Protein AF-A0A2G7GDV5-F1 (afdb_monomer_lite)

Sequence (87 aa):
MYFVEVQFQKDTRIYQCFFADVFLYFSRYDCANDWRGVVVFKKRSLDPGVPPQYQDLFVSQRVTQIYLDELGVTNQSIGVGVVRLVV

Foldseek 3Di:
DEDEAEDEAADPCSVVVSVVVVVVVVVVDVDPDQYAYEYEYCAPVSDNDDDPVCVVCVVVNSYDYHHLVPPVPDDDDVVSVVVVVPD

pLDDT: mean 85.17, std 16.14, range [46.41, 96.62]

Radius of gyration: 13.65 Å; chains: 1; bounding box: 27×28×35 Å

Structure (mmCIF, N/CA/C/O backbone):
data_AF-A0A2G7GDV5-F1
#
_entry.id   AF-A0A2G7GDV5-F1
#
loop_
_atom_site.group_PDB
_atom_site.id
_atom_site.type_symbol
_atom_site.label_atom_id
_atom_site.label_alt_id
_atom_site.label_comp_id
_atom_site.label_asym_id
_atom_site.label_entity_id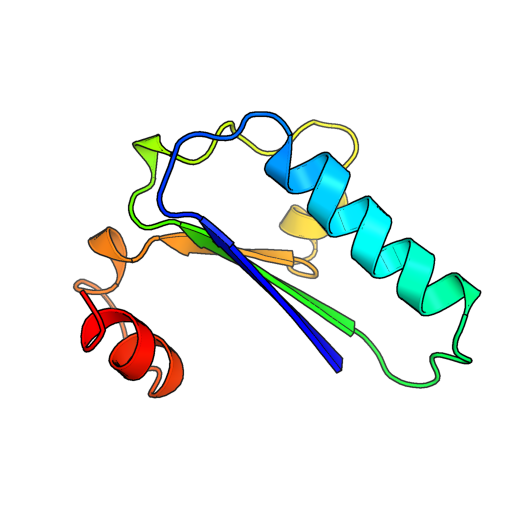
_atom_site.label_seq_id
_atom_site.pdbx_PDB_ins_code
_atom_site.Cartn_x
_atom_site.Cartn_y
_atom_site.Cartn_z
_atom_site.occupancy
_atom_site.B_iso_or_equiv
_atom_site.auth_seq_id
_atom_site.auth_comp_id
_atom_site.auth_asym_id
_atom_site.auth_atom_id
_atom_site.pdbx_PDB_model_num
ATOM 1 N N . MET A 1 1 ? 10.561 -5.751 -5.852 1.00 89.88 1 MET A N 1
ATOM 2 C CA . MET A 1 1 ? 10.812 -4.628 -4.914 1.00 89.88 1 MET A CA 1
ATOM 3 C C . MET A 1 1 ? 9.587 -4.425 -4.029 1.00 89.88 1 MET A C 1
ATOM 5 O O . MET A 1 1 ? 8.487 -4.639 -4.523 1.00 89.88 1 MET A O 1
ATOM 9 N N . TYR A 1 2 ? 9.754 -4.041 -2.760 1.00 91.25 2 TYR A N 1
ATOM 10 C CA . TYR A 1 2 ? 8.633 -3.778 -1.847 1.00 91.25 2 TYR A CA 1
ATOM 11 C C . TYR A 1 2 ? 8.662 -2.338 -1.343 1.00 91.25 2 TYR A C 1
ATOM 13 O O . TYR A 1 2 ? 9.710 -1.865 -0.910 1.00 91.25 2 TYR A O 1
ATOM 21 N N . PHE A 1 3 ? 7.506 -1.683 -1.373 1.00 94.94 3 PHE A N 1
ATOM 22 C CA . PHE A 1 3 ? 7.258 -0.410 -0.704 1.00 94.94 3 PHE A CA 1
ATOM 23 C C . PHE A 1 3 ? 6.295 -0.659 0.445 1.00 94.94 3 PHE A C 1
ATOM 25 O O . PHE A 1 3 ? 5.251 -1.282 0.243 1.00 94.94 3 PHE A O 1
ATOM 32 N N . VAL A 1 4 ? 6.659 -0.207 1.641 1.00 95.00 4 VAL A N 1
ATOM 33 C CA . VAL A 1 4 ? 5.870 -0.437 2.850 1.00 95.00 4 VAL A CA 1
ATOM 34 C C . VAL A 1 4 ? 5.609 0.894 3.531 1.00 95.00 4 VAL A C 1
ATOM 36 O O . VAL A 1 4 ? 6.558 1.604 3.842 1.00 95.00 4 VAL A O 1
ATOM 39 N N . GLU A 1 5 ? 4.338 1.181 3.789 1.00 94.75 5 GLU A N 1
ATOM 40 C CA . GLU A 1 5 ? 3.892 2.330 4.578 1.00 94.75 5 GLU A CA 1
ATOM 41 C C . GLU A 1 5 ? 3.182 1.826 5.831 1.00 94.75 5 GLU A C 1
ATOM 43 O O . GLU A 1 5 ? 2.361 0.910 5.746 1.00 94.75 5 GLU A O 1
ATOM 48 N N . VAL A 1 6 ? 3.493 2.392 6.998 1.00 93.56 6 VAL A N 1
ATOM 49 C CA . VAL A 1 6 ? 2.919 1.953 8.278 1.00 93.56 6 VAL A CA 1
ATOM 50 C C . VAL A 1 6 ? 2.252 3.120 8.981 1.00 93.56 6 VAL A C 1
ATOM 52 O O . VAL A 1 6 ? 2.895 4.118 9.286 1.00 93.56 6 VAL A O 1
ATOM 55 N N . GLN A 1 7 ? 0.978 2.946 9.325 1.00 91.75 7 GLN A N 1
ATOM 56 C CA . GLN A 1 7 ? 0.157 4.002 9.879 1.00 91.75 7 GLN A CA 1
ATOM 57 C C . GLN A 1 7 ? -0.494 3.623 11.215 1.00 91.75 7 GLN A C 1
ATOM 59 O O . GLN A 1 7 ? -1.329 2.718 11.327 1.00 91.75 7 GLN A O 1
ATOM 64 N N . PHE A 1 8 ? -0.148 4.399 12.247 1.00 91.75 8 PHE A N 1
ATOM 65 C CA . PHE A 1 8 ? -0.673 4.258 13.612 1.00 91.75 8 PHE A CA 1
ATOM 66 C C . PHE A 1 8 ? -1.737 5.303 13.981 1.00 91.75 8 PHE A C 1
ATOM 68 O O . PHE A 1 8 ? -2.352 5.201 15.044 1.00 91.75 8 PHE A O 1
ATOM 75 N N . GLN A 1 9 ? -1.993 6.274 13.102 1.00 89.56 9 GLN A N 1
ATOM 76 C CA . GLN A 1 9 ? -2.953 7.362 13.300 1.00 89.56 9 GLN A CA 1
ATOM 77 C C . GLN A 1 9 ? -3.802 7.590 12.049 1.00 89.56 9 GLN A C 1
ATOM 79 O O . GLN A 1 9 ? -3.401 7.238 10.947 1.00 89.56 9 GLN A O 1
ATOM 84 N N . LYS A 1 10 ? -4.987 8.187 12.186 1.00 90.81 10 LYS A N 1
ATOM 85 C CA . LYS A 1 10 ? -5.835 8.431 11.016 1.00 90.81 10 LYS A CA 1
ATOM 86 C C . LYS A 1 10 ? -5.171 9.478 10.121 1.00 90.81 10 LYS A C 1
ATOM 88 O O . LYS A 1 10 ? -4.956 10.601 10.562 1.00 90.81 10 LYS A O 1
ATOM 93 N N . ASP A 1 11 ? -4.882 9.108 8.879 1.00 93.94 11 ASP A N 1
ATOM 94 C CA . ASP A 1 11 ? -4.388 10.018 7.848 1.00 93.94 11 ASP A CA 1
ATOM 95 C C . ASP A 1 11 ? -5.178 9.786 6.564 1.00 93.94 11 ASP A C 1
ATOM 97 O O . ASP A 1 11 ? -5.164 8.701 5.989 1.00 93.94 11 ASP A O 1
ATOM 101 N N . THR A 1 12 ? -5.902 10.814 6.131 1.00 93.44 12 THR A N 1
ATOM 102 C CA . THR A 1 12 ? -6.736 10.769 4.926 1.00 93.44 12 THR A CA 1
ATOM 103 C C . THR A 1 12 ? -5.924 10.846 3.638 1.00 93.44 12 THR A C 1
ATOM 105 O O . THR A 1 12 ? -6.482 10.608 2.568 1.00 93.44 12 THR A O 1
ATOM 108 N N . ARG A 1 13 ? -4.632 11.182 3.727 1.00 95.19 13 ARG A N 1
ATOM 109 C CA . ARG A 1 13 ? -3.729 11.349 2.585 1.00 95.19 13 ARG A CA 1
ATOM 110 C C . ARG A 1 13 ? -2.750 10.194 2.398 1.00 95.19 13 ARG A C 1
ATOM 112 O O . ARG A 1 13 ? -1.922 10.264 1.493 1.00 95.19 13 ARG A O 1
ATOM 119 N N . ILE A 1 14 ? -2.836 9.149 3.223 1.00 96.00 14 ILE A N 1
ATOM 120 C CA . ILE A 1 14 ? -1.883 8.032 3.218 1.00 96.00 14 ILE A CA 1
ATOM 121 C C . ILE A 1 14 ? -1.671 7.450 1.816 1.00 96.00 14 ILE A C 1
ATOM 123 O O . ILE A 1 14 ? -0.536 7.261 1.397 1.00 96.00 14 ILE A O 1
ATOM 127 N N . TYR A 1 15 ? -2.744 7.241 1.048 1.00 96.19 15 TYR A N 1
ATOM 128 C CA . TYR A 1 15 ? -2.645 6.681 -0.299 1.00 96.19 15 TYR A CA 1
ATOM 129 C C . TYR A 1 15 ? -1.993 7.658 -1.278 1.00 96.19 15 TYR A C 1
ATOM 131 O O . TYR A 1 15 ? -1.128 7.264 -2.053 1.00 96.19 15 TYR A O 1
ATOM 139 N N . GLN A 1 16 ? -2.355 8.940 -1.225 1.00 95.88 16 GLN A N 1
ATOM 140 C CA . GLN A 1 16 ? -1.778 9.974 -2.079 1.00 95.88 16 GLN A CA 1
ATOM 141 C C . GLN A 1 16 ? -0.274 10.110 -1.831 1.00 95.88 16 GLN A C 1
ATOM 143 O O . GLN A 1 16 ? 0.493 10.149 -2.789 1.00 95.88 16 GLN A O 1
ATOM 148 N N . CYS A 1 17 ? 0.141 10.152 -0.562 1.00 95.12 17 CYS A N 1
ATOM 149 C CA . CYS A 1 17 ? 1.548 10.220 -0.177 1.00 95.12 17 CYS A CA 1
ATOM 150 C C . CYS A 1 17 ? 2.297 8.948 -0.589 1.00 95.12 17 CYS A C 1
ATOM 152 O O . CYS A 1 17 ? 3.287 9.039 -1.307 1.00 95.12 17 CYS A O 1
ATOM 154 N N . PHE A 1 18 ? 1.763 7.770 -0.258 1.00 96.62 18 PHE A N 1
ATOM 155 C CA . PHE A 1 18 ? 2.373 6.490 -0.612 1.00 96.62 18 PHE A CA 1
ATOM 156 C C . PHE A 1 18 ? 2.610 6.349 -2.120 1.00 96.62 18 PHE A C 1
ATOM 158 O O . PHE A 1 18 ? 3.715 6.031 -2.555 1.00 96.62 18 PHE A O 1
ATOM 165 N N . PHE A 1 19 ? 1.594 6.617 -2.946 1.00 96.00 19 PHE A N 1
ATOM 166 C CA . PHE A 1 19 ? 1.744 6.511 -4.396 1.00 96.00 19 PHE A CA 1
ATOM 167 C C . PHE A 1 19 ? 2.650 7.598 -4.974 1.00 96.00 19 PHE A C 1
ATOM 169 O O . PHE A 1 19 ? 3.394 7.314 -5.912 1.00 96.00 19 PHE A O 1
ATOM 176 N N . ALA A 1 20 ? 2.631 8.813 -4.418 1.00 96.00 20 ALA A N 1
ATOM 177 C CA . ALA A 1 20 ? 3.575 9.852 -4.813 1.00 96.00 20 ALA A CA 1
ATOM 178 C C . ALA A 1 20 ? 5.020 9.395 -4.578 1.00 96.00 20 ALA A C 1
ATOM 180 O O . ALA A 1 20 ? 5.836 9.517 -5.487 1.00 96.00 20 ALA A O 1
ATOM 181 N N . ASP A 1 21 ? 5.316 8.797 -3.425 1.00 94.62 21 ASP A N 1
ATOM 182 C CA . ASP A 1 21 ? 6.658 8.314 -3.096 1.00 94.62 21 ASP A CA 1
ATOM 183 C C . ASP A 1 21 ? 7.085 7.135 -3.981 1.00 94.62 21 ASP A C 1
ATOM 185 O O . ASP A 1 21 ? 8.208 7.115 -4.494 1.00 94.62 21 ASP A O 1
ATOM 189 N N . VAL A 1 22 ? 6.178 6.186 -4.238 1.00 94.44 22 VAL A N 1
ATOM 190 C CA . VAL A 1 22 ? 6.418 5.051 -5.147 1.00 94.44 22 VAL A CA 1
ATOM 191 C C . VAL A 1 22 ? 6.734 5.535 -6.564 1.00 94.44 22 VAL A C 1
ATOM 193 O O . VAL A 1 22 ? 7.733 5.132 -7.160 1.00 94.44 22 VAL A O 1
ATOM 196 N N . PHE A 1 23 ? 5.909 6.422 -7.123 1.00 93.31 23 PHE A N 1
ATOM 197 C CA . PHE A 1 23 ? 6.116 6.909 -8.487 1.00 93.31 23 PHE A CA 1
ATOM 198 C C . PHE A 1 23 ? 7.305 7.862 -8.591 1.00 93.31 23 PHE A C 1
ATOM 200 O O . PHE A 1 23 ? 8.030 7.834 -9.587 1.00 93.31 23 PHE A O 1
ATOM 207 N N . LEU A 1 24 ? 7.567 8.650 -7.548 1.00 94.56 24 LEU A N 1
ATOM 208 C CA . LEU A 1 24 ? 8.778 9.454 -7.455 1.00 94.56 24 LEU A CA 1
ATOM 209 C C . LEU A 1 24 ? 10.022 8.565 -7.469 1.00 94.56 24 LEU A C 1
ATOM 211 O O . LEU A 1 24 ? 10.985 8.888 -8.165 1.00 94.56 24 LEU A O 1
ATOM 215 N N . TYR A 1 25 ? 9.997 7.428 -6.773 1.00 93.50 25 TYR A N 1
ATOM 216 C CA . TYR A 1 25 ? 11.072 6.448 -6.857 1.00 93.50 25 TYR A CA 1
ATOM 217 C C . TYR A 1 25 ? 11.266 5.950 -8.298 1.00 93.50 25 TYR A C 1
ATOM 219 O O . TYR A 1 25 ? 12.381 6.018 -8.811 1.00 93.50 25 TYR A O 1
ATOM 227 N N . PHE A 1 26 ? 10.201 5.532 -8.992 1.00 92.19 26 PHE A N 1
ATOM 228 C CA . PHE A 1 26 ? 10.315 5.065 -10.385 1.00 92.19 26 PHE A CA 1
ATOM 229 C C . PHE A 1 26 ? 10.828 6.138 -11.345 1.00 92.19 26 PHE A C 1
ATOM 231 O O . PHE A 1 26 ? 11.550 5.820 -12.280 1.00 92.19 26 PHE A O 1
ATOM 238 N N . SER A 1 27 ? 10.510 7.412 -11.110 1.00 91.25 27 SER A N 1
ATOM 239 C CA . SER A 1 27 ? 11.052 8.500 -11.934 1.00 91.25 27 SER A CA 1
ATOM 240 C C . SER A 1 27 ? 12.561 8.715 -11.764 1.00 91.25 27 SER A C 1
ATOM 242 O O . SER A 1 27 ? 13.194 9.308 -12.634 1.00 91.25 27 SER A O 1
ATOM 244 N N . ARG A 1 28 ? 13.139 8.275 -10.638 1.00 91.88 28 ARG A N 1
ATOM 245 C CA . ARG A 1 28 ? 14.546 8.518 -10.279 1.00 91.88 28 ARG A CA 1
ATOM 246 C C . ARG A 1 28 ? 15.450 7.322 -10.547 1.00 91.88 28 ARG A C 1
ATOM 248 O O . ARG A 1 28 ? 16.658 7.507 -10.670 1.00 91.88 28 ARG A O 1
ATOM 255 N N . TYR A 1 29 ? 14.885 6.121 -10.609 1.00 88.31 29 TYR A N 1
ATOM 256 C CA . TYR A 1 29 ? 15.637 4.879 -10.729 1.00 88.31 29 TYR A CA 1
ATOM 257 C C . TYR A 1 29 ? 15.055 4.002 -11.826 1.00 88.31 29 TYR A C 1
ATOM 259 O O . TYR A 1 29 ? 13.844 3.799 -11.888 1.00 88.31 29 TYR A O 1
ATOM 267 N N . ASP A 1 30 ? 15.936 3.432 -12.646 1.00 79.50 30 ASP A N 1
ATOM 268 C CA . ASP A 1 30 ? 15.541 2.493 -13.688 1.00 79.50 30 ASP A CA 1
ATOM 269 C C . ASP A 1 30 ? 15.047 1.194 -13.030 1.00 79.50 30 ASP A C 1
ATOM 271 O O . ASP A 1 30 ? 15.815 0.408 -12.463 1.00 79.50 30 ASP A O 1
ATOM 275 N N . CYS A 1 31 ? 13.726 1.021 -12.983 1.00 73.94 31 CYS A N 1
ATOM 276 C CA . CYS A 1 31 ? 13.099 -0.039 -12.207 1.00 73.94 31 CYS A CA 1
ATOM 277 C C . CYS A 1 31 ? 12.909 -1.286 -13.077 1.00 73.94 31 CYS A C 1
ATOM 279 O O . CYS A 1 31 ? 11.860 -1.494 -13.678 1.00 73.94 31 CYS A O 1
ATOM 281 N N . ALA A 1 32 ? 13.938 -2.135 -13.132 1.00 74.62 32 ALA A N 1
ATOM 282 C CA . ALA A 1 32 ? 13.892 -3.394 -13.883 1.00 74.62 32 ALA A CA 1
ATOM 283 C C . ALA A 1 32 ? 13.087 -4.512 -13.184 1.00 74.62 32 ALA A C 1
ATOM 285 O O . ALA A 1 32 ? 12.770 -5.529 -13.798 1.00 74.62 32 ALA A O 1
ATOM 286 N N . ASN A 1 33 ? 12.768 -4.353 -11.895 1.00 84.69 33 ASN A N 1
ATOM 287 C CA . ASN A 1 33 ? 12.100 -5.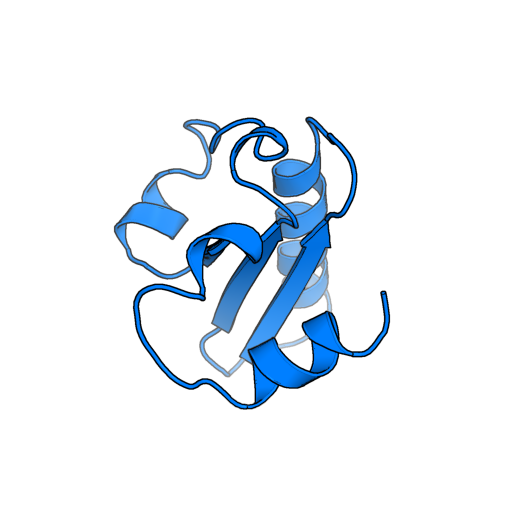375 -11.090 1.00 84.69 33 ASN A CA 1
ATOM 288 C C . ASN A 1 33 ? 10.622 -5.037 -10.875 1.00 84.69 33 ASN A C 1
ATOM 290 O O . ASN A 1 33 ? 10.297 -3.904 -10.528 1.00 84.69 33 ASN A O 1
ATOM 294 N N . ASP A 1 34 ? 9.742 -6.042 -10.951 1.00 88.69 34 ASP A N 1
ATOM 295 C CA . ASP A 1 34 ? 8.342 -5.865 -10.550 1.00 88.69 34 ASP A CA 1
ATOM 296 C C . ASP A 1 34 ? 8.251 -5.427 -9.076 1.00 88.69 34 ASP A C 1
ATOM 298 O O . ASP A 1 34 ? 9.078 -5.789 -8.218 1.00 88.69 34 ASP A O 1
ATOM 302 N N . TRP A 1 35 ? 7.247 -4.611 -8.778 1.00 92.12 35 TRP A N 1
ATOM 303 C CA . TRP A 1 35 ? 7.079 -3.973 -7.479 1.00 92.12 35 TRP A CA 1
ATOM 304 C C . TRP A 1 35 ? 5.770 -4.389 -6.813 1.00 92.12 35 TRP A C 1
ATOM 306 O O . TRP A 1 35 ? 4.775 -4.701 -7.469 1.00 92.12 35 TRP A O 1
ATOM 316 N N . ARG A 1 36 ? 5.773 -4.367 -5.481 1.00 94.56 36 ARG A N 1
ATOM 317 C CA . ARG A 1 36 ? 4.599 -4.599 -4.639 1.00 94.56 36 ARG A CA 1
ATOM 318 C C . ARG A 1 36 ? 4.515 -3.532 -3.559 1.00 94.56 36 ARG A C 1
ATOM 320 O O . ARG A 1 36 ? 5.540 -3.114 -3.018 1.00 94.56 36 ARG A O 1
ATOM 327 N N . GLY A 1 37 ? 3.297 -3.105 -3.252 1.00 95.75 37 GLY A N 1
ATOM 328 C CA . GLY A 1 37 ? 3.009 -2.180 -2.163 1.00 95.75 37 GLY A CA 1
ATOM 329 C C . GLY A 1 37 ? 2.344 -2.883 -0.985 1.00 95.75 37 GLY A C 1
ATOM 330 O O . GLY A 1 37 ? 1.500 -3.760 -1.170 1.00 95.75 37 GLY A O 1
ATOM 331 N N . VAL A 1 38 ? 2.694 -2.480 0.228 1.00 96.12 38 VAL A N 1
ATOM 332 C CA . VAL A 1 38 ? 2.038 -2.939 1.451 1.00 96.12 38 VAL A CA 1
ATOM 333 C C . VAL A 1 38 ? 1.738 -1.727 2.317 1.00 96.12 38 VAL A C 1
ATOM 335 O O . VAL A 1 38 ? 2.643 -0.986 2.683 1.00 96.12 38 VAL A O 1
ATOM 338 N N . VAL A 1 39 ? 0.469 -1.535 2.658 1.00 95.69 39 VAL A N 1
ATOM 339 C CA . VAL A 1 39 ? 0.046 -0.493 3.595 1.00 95.69 39 VAL A CA 1
ATOM 340 C C . VAL A 1 39 ? -0.419 -1.178 4.869 1.00 95.69 39 VAL A C 1
ATOM 342 O O . VAL A 1 39 ? -1.340 -1.993 4.847 1.00 95.69 39 VAL A O 1
ATOM 345 N N . VAL A 1 40 ? 0.243 -0.884 5.980 1.00 94.75 40 VAL A N 1
ATOM 346 C CA . VAL A 1 40 ? -0.012 -1.508 7.276 1.00 94.75 40 VAL A CA 1
ATOM 347 C C . VAL A 1 40 ? -0.707 -0.505 8.180 1.00 94.75 40 VAL A C 1
ATOM 349 O O . VAL A 1 40 ? -0.192 0.576 8.437 1.00 94.75 40 VAL A O 1
ATOM 352 N N . PHE A 1 41 ? -1.854 -0.880 8.726 1.00 95.25 41 PHE A N 1
ATOM 353 C CA . PHE A 1 41 ? -2.593 -0.090 9.699 1.00 95.25 41 PHE A CA 1
ATOM 354 C C . PHE A 1 41 ? -2.586 -0.781 11.056 1.00 95.25 41 PHE A C 1
ATOM 356 O O . PHE A 1 41 ? -2.748 -1.997 11.141 1.00 95.25 41 PHE A O 1
ATOM 363 N N . LYS A 1 42 ? -2.510 -0.004 12.144 1.00 91.94 42 LYS A N 1
ATOM 364 C CA . LYS A 1 42 ? -2.721 -0.557 13.497 1.00 91.94 42 LYS A CA 1
ATOM 365 C C . LYS A 1 42 ? -4.090 -1.227 13.643 1.00 91.94 42 LYS A C 1
ATOM 367 O O . LYS A 1 42 ? -4.197 -2.236 14.329 1.00 91.94 42 LYS A O 1
ATOM 372 N N . LYS A 1 43 ? -5.123 -0.627 13.046 1.00 93.81 43 LYS A N 1
ATOM 373 C CA . LYS A 1 43 ? -6.503 -1.118 13.066 1.00 93.81 43 LYS A CA 1
ATOM 374 C C . LYS A 1 43 ? -7.281 -0.678 11.837 1.00 93.81 43 LYS A C 1
ATOM 376 O O . LYS A 1 43 ? -7.020 0.417 11.334 1.00 93.81 43 LYS A O 1
ATOM 381 N N . ARG A 1 44 ? -8.285 -1.451 11.409 1.00 92.94 44 ARG A N 1
ATOM 382 C CA . ARG A 1 44 ? -9.113 -1.120 10.226 1.00 92.94 44 ARG A CA 1
ATOM 383 C C . ARG A 1 44 ? -9.773 0.254 10.296 1.00 92.94 44 ARG A C 1
ATOM 385 O O . ARG A 1 44 ? -9.870 0.942 9.294 1.00 92.94 44 ARG A O 1
ATOM 392 N N . SER A 1 45 ? -10.160 0.710 11.486 1.00 94.00 45 SER A N 1
ATOM 393 C CA . SER A 1 45 ? -10.769 2.043 11.662 1.00 94.00 45 SER A CA 1
ATOM 394 C C . SER A 1 45 ? -9.842 3.231 11.348 1.00 94.00 45 SER A C 1
ATOM 396 O O . SER A 1 45 ? -10.3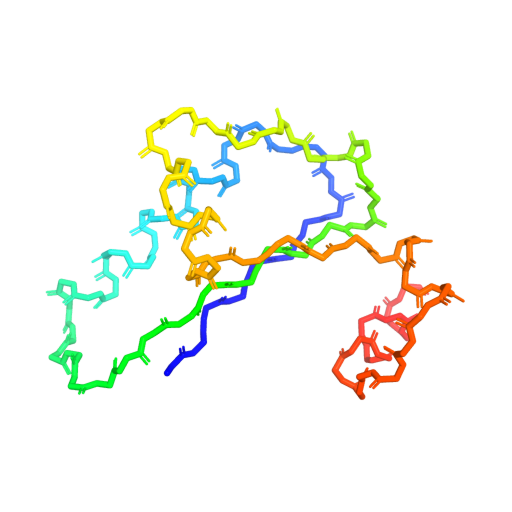19 4.365 11.292 1.00 94.00 45 SER A O 1
ATOM 398 N N . LEU A 1 46 ? -8.533 3.006 11.178 1.00 94.31 46 LEU A N 1
ATOM 399 C CA . LEU A 1 46 ? -7.586 4.042 10.748 1.00 94.31 46 LEU A CA 1
ATOM 400 C C . LEU A 1 46 ? -7.479 4.160 9.228 1.00 94.31 46 LEU A C 1
ATOM 402 O O . LEU A 1 46 ? -6.982 5.177 8.750 1.00 94.31 46 LEU A O 1
ATOM 406 N N . ASP A 1 47 ? -7.937 3.149 8.494 1.00 95.12 47 ASP A N 1
ATOM 407 C CA . ASP A 1 47 ? -7.951 3.155 7.040 1.00 95.12 47 ASP A CA 1
ATOM 408 C C . ASP A 1 47 ? -9.043 4.112 6.544 1.00 95.12 47 ASP A C 1
ATOM 410 O O . ASP A 1 47 ? -10.223 3.910 6.851 1.00 95.12 47 ASP A O 1
ATOM 414 N N . PRO A 1 48 ? -8.685 5.179 5.805 1.00 94.50 48 PRO A N 1
ATOM 415 C CA . PRO A 1 48 ? -9.668 6.108 5.259 1.00 94.50 48 PRO A CA 1
ATOM 416 C C . PRO A 1 48 ? -10.475 5.508 4.094 1.00 94.50 48 PRO A C 1
ATOM 418 O O . PRO A 1 48 ? -11.413 6.151 3.627 1.00 94.50 48 PRO A O 1
ATOM 421 N N . GLY A 1 49 ? -10.135 4.296 3.648 1.00 94.56 49 GLY A N 1
ATOM 422 C CA . GLY A 1 49 ? -10.693 3.643 2.474 1.00 94.56 49 GLY A CA 1
ATOM 423 C C . GLY A 1 49 ? -9.896 3.985 1.220 1.00 94.56 49 GLY A C 1
ATOM 424 O O . GLY A 1 49 ? -9.412 5.107 1.063 1.00 94.56 49 GLY A O 1
ATOM 425 N N . VAL A 1 50 ? -9.756 3.004 0.326 1.00 94.50 50 VAL A N 1
ATOM 426 C CA . VAL A 1 50 ? -9.047 3.170 -0.948 1.00 94.50 50 VAL A CA 1
ATOM 427 C C . VAL A 1 50 ? -9.831 4.127 -1.853 1.00 94.50 50 VAL A C 1
ATOM 429 O O . VAL A 1 50 ? -10.990 3.853 -2.172 1.00 94.50 50 VAL A O 1
ATOM 432 N N . PRO A 1 51 ? -9.224 5.241 -2.296 1.00 93.88 51 PRO A N 1
ATOM 433 C CA . PRO A 1 51 ? -9.846 6.124 -3.270 1.00 93.88 51 PRO A CA 1
ATOM 434 C C . PRO A 1 51 ? -10.049 5.427 -4.627 1.00 93.88 51 PRO A C 1
ATOM 436 O O . PRO A 1 51 ? -9.174 4.664 -5.050 1.00 93.88 51 PRO A O 1
ATOM 439 N N . PRO A 1 52 ? -11.125 5.742 -5.376 1.00 95.25 52 PRO A N 1
ATOM 440 C CA . PRO A 1 52 ? -11.416 5.098 -6.660 1.00 95.25 52 PRO A CA 1
ATOM 441 C C . PRO A 1 52 ? -10.269 5.163 -7.674 1.00 95.25 52 PRO A C 1
ATOM 443 O O . PRO A 1 52 ? -10.109 4.248 -8.474 1.00 95.25 52 PRO A O 1
ATOM 446 N N . GLN A 1 53 ? -9.437 6.211 -7.622 1.00 94.56 53 GLN A N 1
ATOM 447 C CA . GLN A 1 53 ? -8.314 6.392 -8.549 1.00 94.56 53 GLN A CA 1
ATOM 448 C C . GLN A 1 53 ? -7.218 5.326 -8.394 1.00 94.56 53 GLN A C 1
ATOM 450 O O . GLN A 1 53 ? -6.402 5.160 -9.295 1.00 94.56 53 GLN A O 1
ATOM 455 N N . TYR A 1 54 ? -7.179 4.620 -7.261 1.00 94.38 54 TYR A N 1
ATOM 456 C CA . TYR A 1 54 ? -6.166 3.606 -6.966 1.00 94.38 54 TYR A CA 1
ATOM 457 C C . TYR A 1 54 ? -6.740 2.187 -6.912 1.00 94.38 54 TYR A C 1
ATOM 459 O O . TYR A 1 54 ? -5.984 1.240 -6.705 1.00 94.38 54 TYR A O 1
ATOM 467 N N . GLN A 1 55 ? -8.055 2.026 -7.098 1.00 94.00 55 GLN A N 1
ATOM 468 C CA . GLN A 1 55 ? -8.787 0.781 -6.850 1.00 94.00 55 GLN A CA 1
ATOM 469 C C . GLN A 1 55 ? -8.174 -0.427 -7.575 1.00 94.00 55 GLN A C 1
ATOM 471 O O . GLN A 1 55 ? -7.991 -1.486 -6.971 1.00 94.00 55 GLN A O 1
ATOM 476 N N . ASP A 1 56 ? -7.787 -0.256 -8.838 1.00 95.94 56 ASP A N 1
ATOM 477 C CA . ASP A 1 56 ? -7.243 -1.329 -9.677 1.00 95.94 56 ASP A CA 1
ATOM 478 C C . ASP A 1 56 ? -5.941 -1.922 -9.118 1.00 95.94 56 ASP A C 1
ATOM 480 O O . ASP A 1 56 ? -5.663 -3.114 -9.283 1.00 95.94 56 ASP A O 1
ATOM 484 N N . LEU A 1 57 ? -5.151 -1.124 -8.394 1.00 95.06 57 LEU A N 1
ATOM 485 C CA . LEU A 1 57 ? -3.909 -1.578 -7.763 1.00 95.06 57 LEU A CA 1
ATOM 486 C C . LEU A 1 57 ? -4.177 -2.529 -6.589 1.00 95.06 57 LEU A C 1
ATOM 488 O O . LEU A 1 57 ? -3.360 -3.407 -6.318 1.00 95.06 57 LEU A O 1
ATOM 492 N N . PHE A 1 58 ? -5.328 -2.401 -5.930 1.00 94.38 58 PHE A N 1
ATOM 493 C CA . PHE A 1 58 ? -5.745 -3.298 -4.851 1.00 94.38 58 PHE A CA 1
ATOM 494 C C . PHE A 1 58 ? -6.485 -4.518 -5.399 1.00 94.38 58 PHE A C 1
ATOM 496 O O . PHE A 1 58 ? -6.217 -5.638 -4.969 1.00 94.38 58 PHE A O 1
ATOM 503 N N . VAL A 1 59 ? -7.347 -4.334 -6.407 1.00 93.88 59 VAL A N 1
ATOM 504 C CA . VAL A 1 59 ? -8.054 -5.441 -7.083 1.00 93.88 59 VAL A CA 1
ATOM 505 C C . VAL A 1 59 ? -7.064 -6.420 -7.720 1.00 93.88 59 VAL A C 1
ATOM 507 O O . VAL A 1 59 ? -7.212 -7.631 -7.580 1.00 93.88 59 VAL A O 1
ATOM 510 N N . SER A 1 60 ? -6.008 -5.908 -8.356 1.00 93.56 60 SER A N 1
ATOM 511 C CA . SER A 1 60 ? -4.922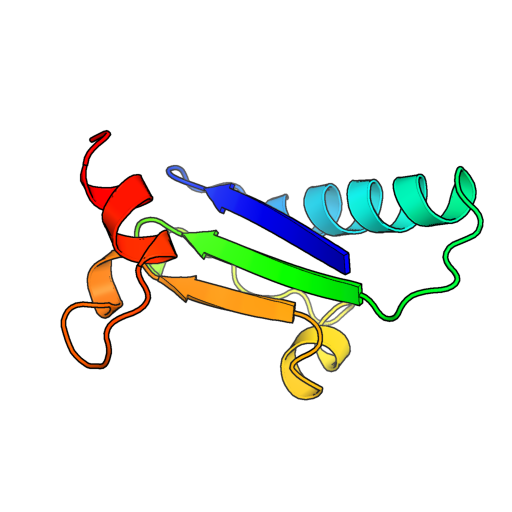 -6.725 -8.921 1.00 93.56 60 SER A CA 1
ATOM 512 C C . SER A 1 60 ? -3.947 -7.293 -7.877 1.00 93.56 60 SER A C 1
ATOM 514 O O . SER A 1 60 ? -2.986 -7.971 -8.243 1.00 93.56 60 SER A O 1
ATOM 516 N N . GLN A 1 61 ? -4.157 -7.007 -6.586 1.00 92.75 61 GLN A N 1
ATOM 517 C CA . GLN A 1 61 ? -3.260 -7.351 -5.474 1.00 92.75 61 GLN A CA 1
ATOM 518 C C . GLN A 1 61 ? -1.835 -6.784 -5.611 1.00 92.75 61 GLN A C 1
ATOM 520 O O . GLN A 1 61 ? -0.896 -7.261 -4.967 1.00 92.75 61 GLN A O 1
ATOM 525 N N . ARG A 1 62 ? -1.631 -5.759 -6.445 1.00 94.69 62 ARG A N 1
ATOM 526 C CA . ARG A 1 62 ? -0.343 -5.057 -6.545 1.00 94.69 62 ARG A CA 1
ATOM 527 C C . ARG A 1 62 ? -0.022 -4.312 -5.251 1.00 94.69 62 ARG A C 1
ATOM 529 O O . ARG A 1 62 ? 1.142 -4.260 -4.852 1.00 94.69 62 ARG A O 1
ATOM 536 N N . VAL A 1 63 ? -1.056 -3.807 -4.580 1.00 96.06 63 VAL A N 1
ATOM 537 C CA . VAL A 1 63 ? -0.992 -3.228 -3.238 1.00 96.06 63 VAL A CA 1
ATOM 538 C C . VAL A 1 63 ? -1.917 -3.995 -2.301 1.00 96.06 63 VAL A C 1
ATOM 540 O O . VAL A 1 63 ? -3.058 -4.282 -2.650 1.00 96.06 63 VAL A O 1
ATOM 543 N N . THR A 1 64 ? -1.424 -4.338 -1.112 1.00 94.69 64 THR A N 1
ATOM 544 C CA . THR A 1 64 ? -2.200 -5.040 -0.078 1.00 94.69 64 THR A CA 1
ATOM 545 C C . THR A 1 64 ? -2.291 -4.203 1.190 1.00 94.69 64 THR A C 1
ATOM 547 O O . THR A 1 64 ? -1.318 -3.564 1.591 1.00 94.69 64 THR A O 1
ATOM 550 N N . GLN A 1 65 ? -3.457 -4.230 1.832 1.00 94.12 65 GLN A N 1
ATOM 551 C CA . GLN A 1 65 ? -3.684 -3.613 3.136 1.00 94.12 65 GLN A CA 1
ATOM 552 C C . GLN A 1 65 ? -3.562 -4.682 4.220 1.00 94.12 65 GLN A C 1
ATOM 554 O O . GLN A 1 65 ? -4.147 -5.759 4.103 1.00 94.12 65 GLN A O 1
ATOM 559 N N . ILE A 1 66 ? -2.807 -4.391 5.272 1.00 93.38 66 ILE A N 1
ATOM 560 C CA . ILE A 1 66 ? -2.646 -5.267 6.431 1.00 93.38 66 ILE A CA 1
ATOM 561 C C . ILE A 1 66 ? -3.145 -4.526 7.667 1.00 93.38 66 ILE A C 1
ATOM 563 O O . ILE A 1 66 ? -2.717 -3.405 7.929 1.00 93.38 66 ILE A O 1
ATOM 567 N N . TYR A 1 67 ? -4.006 -5.164 8.454 1.00 93.81 67 TYR A N 1
ATOM 568 C CA . TYR A 1 67 ? -4.549 -4.602 9.691 1.00 93.81 67 TYR A CA 1
ATOM 569 C C . TYR A 1 67 ? -4.003 -5.386 10.886 1.00 93.81 67 TYR A C 1
ATOM 571 O O . TYR A 1 67 ? -4.284 -6.573 11.036 1.00 93.81 67 TYR A O 1
ATO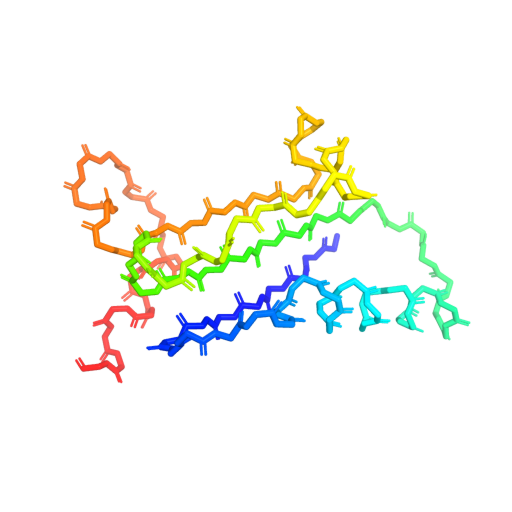M 579 N N . LEU A 1 68 ? -3.172 -4.748 11.716 1.00 90.19 68 LEU A N 1
ATOM 580 C CA . LEU A 1 68 ? -2.423 -5.422 12.787 1.00 90.19 68 LEU A CA 1
ATOM 581 C C . LEU A 1 68 ? -3.315 -6.047 13.868 1.00 90.19 68 LEU A C 1
ATOM 583 O O . LEU A 1 68 ? -2.947 -7.065 14.456 1.00 90.19 68 LEU A O 1
ATOM 587 N N . ASP A 1 69 ? -4.477 -5.457 14.127 1.00 88.56 69 ASP A N 1
ATOM 588 C CA . ASP A 1 69 ? -5.488 -5.978 15.048 1.00 88.56 69 ASP A CA 1
ATOM 589 C C . ASP A 1 69 ? -6.217 -7.225 14.517 1.00 88.56 69 ASP A C 1
ATOM 591 O O . ASP A 1 69 ? -6.733 -8.006 15.314 1.00 88.56 69 ASP A O 1
ATOM 595 N N . GLU A 1 70 ? -6.197 -7.463 13.204 1.00 86.38 70 GLU A N 1
ATOM 596 C CA . GLU A 1 70 ? -6.844 -8.610 12.545 1.00 86.38 70 GLU A CA 1
ATOM 597 C C . GLU A 1 70 ? -5.889 -9.804 12.340 1.00 86.38 70 GLU A C 1
ATOM 599 O O . GLU A 1 70 ? -6.320 -10.926 12.068 1.00 86.38 70 GLU A O 1
ATOM 604 N N . LEU A 1 71 ? -4.582 -9.606 12.538 1.00 77.62 71 LEU A N 1
ATOM 605 C CA . LEU A 1 71 ? -3.550 -10.628 12.297 1.00 77.62 71 LEU A CA 1
ATOM 606 C C . LEU A 1 71 ? -3.558 -11.787 13.305 1.00 77.62 71 LEU A C 1
ATOM 608 O O . LEU A 1 71 ? -2.893 -12.797 13.089 1.00 77.62 71 LEU A O 1
ATOM 612 N N . GLY A 1 72 ? -4.328 -11.680 14.390 1.00 60.53 72 GLY A N 1
ATOM 613 C CA . GLY A 1 72 ? -4.500 -12.756 15.368 1.00 60.53 72 GLY A CA 1
ATOM 614 C C . GLY A 1 72 ? -5.320 -13.953 14.870 1.00 60.53 72 GLY A C 1
ATOM 615 O O . GLY A 1 72 ? -5.339 -14.973 15.552 1.00 60.53 72 GLY A O 1
ATOM 616 N N . VAL A 1 73 ? -5.989 -13.850 13.713 1.00 57.75 73 VAL A N 1
ATOM 617 C CA . VAL A 1 73 ? -6.960 -14.862 13.256 1.00 57.75 73 VAL A CA 1
ATOM 618 C C . VAL A 1 73 ? -6.379 -15.827 12.210 1.00 57.75 73 VAL A C 1
ATOM 620 O O . VAL A 1 73 ? -6.834 -16.964 12.120 1.00 57.75 73 VAL A O 1
ATOM 623 N N . THR A 1 74 ? -5.333 -15.447 11.462 1.00 51.38 74 THR A N 1
ATOM 624 C CA . THR A 1 74 ? -4.768 -16.313 10.405 1.00 51.38 74 THR A CA 1
ATOM 625 C C . THR A 1 74 ? -3.324 -15.923 10.034 1.00 51.38 74 THR A C 1
ATOM 627 O O . THR A 1 74 ? -3.103 -14.895 9.410 1.00 51.38 74 THR A O 1
ATOM 630 N N . ASN A 1 75 ? -2.357 -16.790 10.360 1.00 49.75 75 ASN A N 1
ATOM 631 C CA . ASN A 1 75 ? -0.975 -16.878 9.842 1.00 49.75 75 ASN A CA 1
ATOM 632 C C . ASN A 1 75 ? 0.090 -15.797 10.154 1.00 49.75 75 ASN A C 1
ATOM 634 O O . ASN A 1 75 ? 0.200 -14.750 9.525 1.00 49.75 75 ASN A O 1
ATOM 638 N N . GLN A 1 76 ? 1.012 -16.192 11.042 1.00 51.53 76 GLN A N 1
ATOM 639 C CA . GLN A 1 76 ? 2.436 -16.482 10.768 1.00 51.53 76 GLN A CA 1
ATOM 640 C C . GLN A 1 76 ? 3.083 -15.806 9.537 1.00 51.53 76 GLN A C 1
ATOM 642 O O . GLN A 1 76 ? 3.389 -16.444 8.534 1.00 51.53 76 GLN A O 1
ATOM 647 N N . SER A 1 77 ? 3.411 -14.524 9.663 1.00 53.00 77 SER A N 1
ATOM 648 C CA . SER A 1 77 ? 4.485 -13.885 8.898 1.00 53.00 77 SER A CA 1
ATOM 649 C C . SER A 1 77 ? 5.442 -13.241 9.897 1.00 53.00 77 SER A C 1
ATOM 651 O O . SER A 1 77 ? 5.035 -12.413 10.711 1.00 53.00 77 SER A O 1
ATOM 653 N N . ILE A 1 78 ? 6.716 -13.639 9.865 1.00 51.59 78 ILE A N 1
ATOM 654 C CA . ILE A 1 78 ? 7.754 -13.190 10.813 1.00 51.59 78 ILE A CA 1
ATOM 655 C C . ILE A 1 78 ? 7.882 -11.653 10.806 1.00 51.59 78 ILE A C 1
ATOM 657 O O . ILE A 1 78 ? 8.126 -11.048 11.848 1.00 51.59 78 ILE A O 1
ATOM 661 N N . GLY A 1 79 ? 7.617 -11.007 9.663 1.00 52.47 79 GLY A N 1
ATOM 662 C CA . GLY A 1 79 ? 7.645 -9.546 9.532 1.00 52.47 79 GLY A CA 1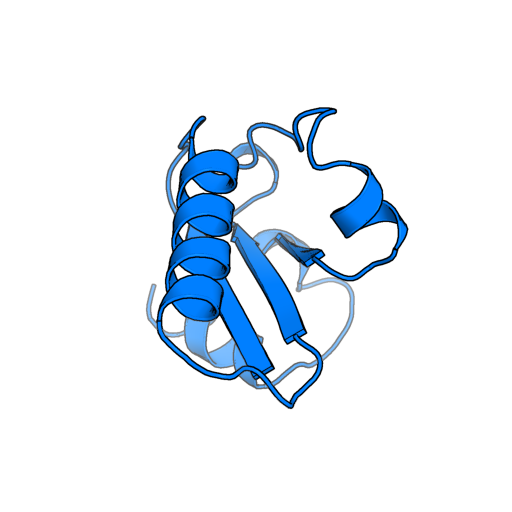
ATOM 663 C C . GLY A 1 79 ? 6.565 -8.820 10.343 1.00 52.47 79 GLY A C 1
ATOM 664 O O . GLY A 1 79 ? 6.807 -7.726 10.845 1.00 52.47 79 GLY A O 1
ATOM 665 N N . VAL A 1 80 ? 5.401 -9.444 10.552 1.00 52.03 80 VAL A N 1
ATOM 666 C CA . VAL A 1 80 ? 4.316 -8.890 11.383 1.00 52.03 80 VAL A CA 1
ATOM 667 C C . VAL A 1 80 ? 4.679 -8.926 12.871 1.00 52.03 80 VAL A C 1
ATOM 669 O O . VAL A 1 80 ? 4.317 -8.023 13.626 1.00 52.03 80 VAL A O 1
ATOM 672 N N . GLY A 1 81 ? 5.429 -9.948 13.296 1.00 51.72 81 GLY A N 1
ATOM 673 C CA . GLY A 1 81 ? 5.859 -10.105 14.686 1.00 51.72 81 GLY A CA 1
ATOM 674 C C . GLY A 1 81 ? 6.760 -8.967 15.171 1.00 51.72 81 GLY A C 1
ATOM 675 O O . GLY A 1 81 ? 6.634 -8.543 16.316 1.00 51.72 81 GLY A O 1
ATOM 676 N N . VAL A 1 82 ? 7.609 -8.418 14.295 1.00 56.38 82 VAL A N 1
ATOM 677 C CA . VAL A 1 82 ? 8.533 -7.325 14.647 1.00 56.38 82 VAL A CA 1
ATOM 678 C C . VAL A 1 82 ? 7.783 -6.022 14.930 1.00 56.38 82 VAL A C 1
ATOM 680 O O . VAL A 1 82 ? 8.084 -5.351 15.913 1.00 56.38 82 VAL A O 1
ATOM 683 N N . VAL A 1 83 ? 6.752 -5.689 14.144 1.00 56.25 83 VAL A N 1
ATOM 684 C CA . VAL A 1 83 ? 5.942 -4.474 14.375 1.00 56.25 83 VAL A CA 1
ATOM 685 C C . VAL A 1 83 ? 5.168 -4.557 15.696 1.00 56.25 83 VAL A C 1
ATOM 687 O O . VAL A 1 83 ? 4.942 -3.542 16.348 1.00 56.25 83 VAL A O 1
ATOM 690 N N . ARG A 1 84 ? 4.800 -5.767 16.135 1.00 47.50 84 ARG A N 1
ATOM 691 C CA . ARG A 1 84 ? 4.076 -5.988 17.395 1.00 47.50 84 ARG A CA 1
ATOM 692 C C . ARG A 1 84 ? 4.948 -5.835 18.648 1.00 47.50 84 ARG A C 1
ATOM 694 O O . ARG A 1 84 ? 4.393 -5.687 19.726 1.00 47.50 84 ARG A O 1
ATOM 701 N N . LEU A 1 85 ? 6.276 -5.902 18.517 1.00 51.06 85 LEU A N 1
ATOM 702 C CA . LEU A 1 85 ? 7.220 -5.874 19.644 1.00 51.06 85 LEU A CA 1
ATOM 703 C C . LEU A 1 85 ? 7.717 -4.466 20.010 1.00 51.06 85 LEU A C 1
ATOM 705 O O . LEU A 1 85 ? 8.366 -4.312 21.039 1.00 51.06 85 LEU A O 1
ATOM 709 N N . VAL A 1 86 ? 7.440 -3.452 19.184 1.00 50.12 86 VAL A N 1
ATOM 710 C CA . VAL A 1 86 ? 7.936 -2.072 19.375 1.00 50.12 86 VAL A CA 1
ATOM 711 C C . VAL A 1 86 ? 6.837 -1.120 19.892 1.00 50.12 86 VAL A C 1
ATOM 713 O O . VAL A 1 86 ? 7.044 0.089 19.959 1.00 50.12 86 VAL A O 1
ATOM 716 N N . VAL A 1 87 ? 5.668 -1.643 20.284 1.00 46.41 87 VAL A N 1
ATOM 717 C CA . VAL A 1 87 ? 4.574 -0.875 20.916 1.00 46.41 87 VAL A CA 1
ATOM 718 C C . VAL A 1 87 ? 4.318 -1.370 22.328 1.00 46.41 87 VAL A C 1
ATOM 720 O O . VAL A 1 87 ? 4.230 -2.605 22.496 1.00 46.41 87 VAL A O 1
#

Secondary structure (DSSP, 8-state):
-EEEEEESS--TTHHHHHHHHHHHHHHHS---S--EEEEEESSGGG-----GGGHHHHHTTSEEEEETTTTTSS---HHHHHHHT--